Protein AF-A0A350DGP6-F1 (afdb_monomer)

Sequence (107 aa):
PALKAFGEKWAHDPLVMDQWFTIQVSRPQPDVLERVKYLMQHPAFSIKNPNKVRALVGAFAQNRVNFHRLDGKGYALLADVVIELNRLNPEIAARLITPLTRWQRFD

Solvent-accessible surface area (backbone atoms only — not comparable to full-atom values): 6115 Å² total; per-residue (Å²): 108,72,68,58,58,49,49,65,74,38,62,88,39,70,67,61,45,30,53,56,42,24,63,66,29,54,51,80,56,91,62,30,66,61,47,48,61,56,50,65,70,33,89,88,41,43,85,88,36,68,63,43,36,41,24,39,59,50,33,28,66,66,18,60,71,55,26,70,32,91,85,44,57,36,51,51,53,52,50,54,52,33,59,54,30,46,77,78,42,48,72,60,19,65,63,66,48,55,74,72,76,50,54,89,82,56,135

Radius of gyration: 13.73 Å; Cα contacts (8 Å, |Δi|>4): 102; chains: 1; bounding box: 30×31×40 Å

pLDDT: mean 95.12, std 4.62, range [66.06, 98.62]

Structure (mmCIF, N/CA/C/O backbone):
data_AF-A0A350DGP6-F1
#
_entry.id   AF-A0A350DGP6-F1
#
loop_
_atom_site.group_PDB
_atom_site.id
_atom_site.type_symbol
_atom_site.label_atom_id
_atom_site.label_alt_id
_atom_site.label_comp_id
_atom_site.label_asym_id
_atom_site.label_entity_id
_atom_site.label_seq_id
_atom_site.pdbx_PDB_ins_code
_atom_site.Cartn_x
_atom_site.Cartn_y
_atom_site.Cartn_z
_atom_site.occupancy
_atom_site.B_iso_or_equiv
_atom_site.auth_seq_id
_atom_site.auth_comp_id
_atom_site.auth_asym_id
_atom_site.auth_atom_id
_atom_site.pdbx_PDB_model_num
ATOM 1 N N . PRO A 1 1 ? -0.186 13.622 -18.061 1.00 66.06 1 PRO A N 1
ATOM 2 C CA . PRO A 1 1 ? 0.311 14.559 -17.018 1.00 66.06 1 PRO A CA 1
ATOM 3 C C . PRO A 1 1 ? 1.657 14.094 -16.421 1.00 66.06 1 PRO A C 1
ATOM 5 O O . PRO A 1 1 ? 1.966 12.908 -16.511 1.00 66.06 1 PRO A O 1
ATOM 8 N N . ALA A 1 2 ? 2.443 15.012 -15.840 1.00 86.38 2 ALA A N 1
ATOM 9 C CA . ALA A 1 2 ? 3.874 14.846 -15.525 1.00 86.38 2 ALA A CA 1
ATOM 10 C C . ALA A 1 2 ? 4.256 13.549 -14.780 1.00 86.38 2 ALA A C 1
ATOM 12 O O . ALA A 1 2 ? 5.228 12.901 -15.153 1.00 86.38 2 ALA A O 1
ATOM 13 N N . LEU A 1 3 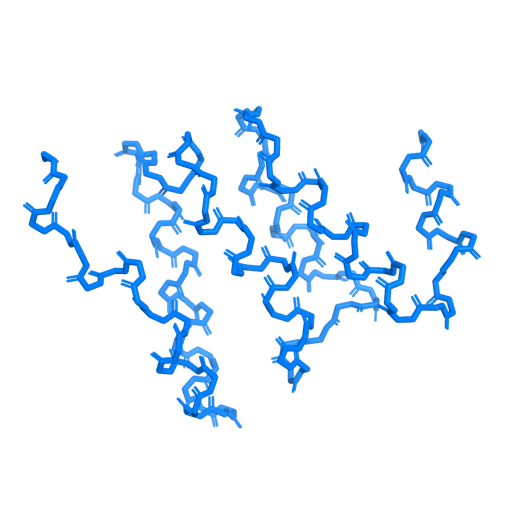? 3.463 13.111 -13.795 1.00 87.31 3 LEU A N 1
ATOM 14 C CA . LEU A 1 3 ? 3.725 11.863 -13.062 1.00 87.31 3 LEU A CA 1
ATOM 15 C C . LEU A 1 3 ? 3.654 10.613 -13.951 1.00 87.31 3 LEU A C 1
ATOM 17 O O . LEU A 1 3 ? 4.447 9.701 -13.759 1.00 87.31 3 LEU A O 1
ATOM 21 N N . LYS A 1 4 ? 2.745 10.562 -14.934 1.00 87.94 4 LYS A N 1
ATOM 22 C CA . LYS A 1 4 ? 2.656 9.430 -15.872 1.00 87.94 4 LYS A CA 1
ATOM 23 C C . LYS A 1 4 ? 3.914 9.349 -16.739 1.00 87.94 4 LYS A C 1
ATOM 2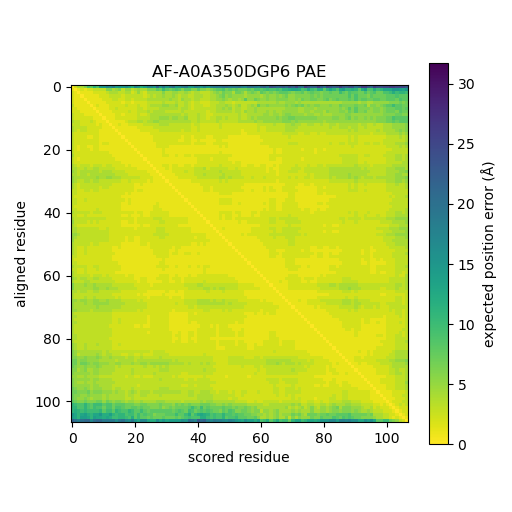5 O O . LYS A 1 4 ? 4.543 8.303 -16.786 1.00 87.94 4 LYS A O 1
ATOM 30 N N . ALA A 1 5 ? 4.317 10.478 -17.326 1.00 89.69 5 ALA A N 1
ATOM 31 C CA . ALA A 1 5 ? 5.522 10.562 -18.151 1.00 89.69 5 ALA A CA 1
ATOM 32 C C . ALA A 1 5 ? 6.794 10.243 -17.346 1.00 89.69 5 ALA A C 1
ATOM 34 O O . ALA A 1 5 ? 7.697 9.580 -17.847 1.00 89.69 5 ALA A O 1
ATOM 35 N N . PHE A 1 6 ? 6.855 10.669 -16.079 1.00 91.88 6 PHE A N 1
ATOM 36 C CA . PHE A 1 6 ? 7.949 10.306 -15.180 1.00 91.88 6 PHE A CA 1
ATOM 37 C C . PHE A 1 6 ? 7.993 8.793 -14.925 1.00 91.88 6 PHE A C 1
ATOM 39 O O . PHE A 1 6 ? 9.054 8.191 -15.055 1.00 91.88 6 PHE A O 1
ATOM 46 N N . GLY A 1 7 ? 6.850 8.176 -14.608 1.00 89.38 7 GLY A N 1
ATOM 47 C CA . GLY A 1 7 ? 6.764 6.731 -14.380 1.00 89.38 7 GLY A CA 1
ATOM 48 C C . GLY A 1 7 ? 7.132 5.914 -15.621 1.00 89.38 7 GLY A C 1
ATOM 49 O O . GLY A 1 7 ? 7.833 4.918 -15.506 1.00 89.38 7 GLY A O 1
ATOM 50 N N . GLU A 1 8 ? 6.732 6.365 -16.811 1.00 91.06 8 GLU A N 1
ATOM 51 C CA . GLU A 1 8 ? 7.108 5.739 -18.088 1.00 91.06 8 GLU A CA 1
ATOM 52 C C . GLU A 1 8 ? 8.615 5.860 -18.352 1.00 91.06 8 GLU A C 1
ATOM 54 O O . GLU A 1 8 ? 9.267 4.869 -18.678 1.00 91.06 8 GLU A O 1
ATOM 59 N N . LYS A 1 9 ? 9.192 7.052 -18.147 1.00 93.50 9 LYS A N 1
ATOM 60 C CA . LYS A 1 9 ? 10.627 7.303 -18.342 1.00 93.50 9 LYS A CA 1
ATOM 61 C C . LYS A 1 9 ? 11.498 6.439 -17.428 1.00 93.50 9 LYS A C 1
ATOM 63 O O . LYS A 1 9 ? 12.528 5.936 -17.867 1.00 93.50 9 LYS A O 1
ATOM 68 N N . TRP A 1 10 ? 11.093 6.276 -16.172 1.00 94.06 10 TRP A N 1
ATOM 69 C CA . TRP A 1 10 ? 11.883 5.602 -15.139 1.00 94.06 10 TRP A CA 1
ATOM 70 C C . TRP A 1 10 ? 11.395 4.188 -14.811 1.00 94.06 10 TRP A C 1
ATOM 72 O O . TRP A 1 10 ? 11.838 3.607 -13.827 1.00 94.06 10 TRP A O 1
ATOM 82 N N . ALA A 1 11 ? 10.533 3.596 -15.645 1.00 91.62 11 ALA A N 1
ATOM 83 C CA . ALA A 1 11 ? 9.959 2.267 -15.410 1.00 91.62 11 ALA A CA 1
ATOM 84 C C . ALA A 1 11 ? 11.009 1.153 -15.218 1.00 91.62 11 ALA A C 1
ATOM 86 O O . ALA A 1 11 ? 10.726 0.139 -14.582 1.00 91.62 11 ALA A O 1
ATOM 87 N N . HIS A 1 12 ? 12.209 1.346 -15.768 1.00 92.19 12 HIS A N 1
ATOM 88 C CA . HIS A 1 12 ? 13.339 0.424 -15.684 1.00 92.19 12 HIS A CA 1
ATOM 89 C C . HIS A 1 12 ? 14.131 0.531 -14.372 1.00 92.19 12 HIS A C 1
ATOM 91 O O . HIS A 1 12 ? 14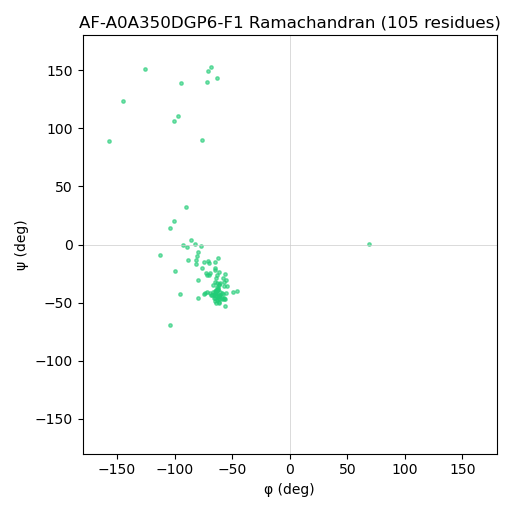.887 -0.387 -14.070 1.00 92.19 12 HIS A O 1
ATOM 97 N N . ASP A 1 13 ? 13.977 1.615 -13.603 1.00 96.00 13 ASP A N 1
ATOM 98 C CA . ASP A 1 13 ? 14.677 1.829 -12.335 1.00 96.00 13 ASP A CA 1
ATOM 99 C C . ASP A 1 13 ? 13.743 1.497 -11.153 1.00 96.00 13 ASP A C 1
ATOM 101 O O . ASP A 1 13 ? 12.818 2.258 -10.836 1.00 96.00 13 ASP A O 1
ATOM 105 N N . PRO A 1 14 ? 13.956 0.361 -10.460 1.00 94.50 14 PRO A N 1
ATOM 106 C CA . PRO A 1 14 ? 13.063 -0.064 -9.393 1.00 94.50 14 PRO A CA 1
ATOM 107 C C . PRO A 1 14 ? 13.022 0.900 -8.205 1.00 94.50 14 PRO A C 1
ATOM 109 O O . PRO A 1 14 ? 11.957 1.021 -7.597 1.00 94.50 14 PRO A O 1
ATOM 112 N N . LEU A 1 15 ? 14.134 1.565 -7.875 1.00 95.94 15 LEU A N 1
ATOM 113 C CA . LEU A 1 15 ? 14.225 2.474 -6.729 1.00 95.94 15 LEU A CA 1
ATOM 114 C C . LEU A 1 15 ? 13.502 3.786 -7.021 1.00 95.94 15 LEU A C 1
ATOM 116 O O . LEU A 1 15 ? 12.739 4.275 -6.186 1.00 95.94 15 LEU A O 1
ATOM 120 N N . VAL A 1 16 ? 13.673 4.324 -8.229 1.00 96.81 16 VAL A N 1
ATOM 121 C CA . VAL A 1 16 ? 12.929 5.511 -8.665 1.00 96.81 16 VAL A CA 1
ATOM 122 C C . VAL A 1 16 ? 11.431 5.213 -8.696 1.00 96.81 16 VAL A C 1
ATOM 124 O O . VAL A 1 16 ? 10.625 6.032 -8.247 1.00 96.81 16 VAL A O 1
ATOM 127 N N . MET A 1 17 ? 11.038 4.014 -9.135 1.00 97.88 17 MET A N 1
ATOM 128 C CA . MET A 1 17 ? 9.633 3.609 -9.110 1.00 97.88 17 MET A CA 1
ATOM 129 C C . MET A 1 17 ? 9.062 3.485 -7.689 1.00 97.88 17 MET A C 1
ATOM 131 O O . MET A 1 17 ? 7.887 3.790 -7.495 1.00 97.88 17 MET A O 1
ATOM 135 N N . ASP A 1 18 ? 9.855 3.101 -6.684 1.00 98.19 18 ASP A N 1
ATOM 136 C CA . ASP A 1 18 ? 9.410 3.103 -5.279 1.00 98.19 18 ASP A CA 1
ATOM 137 C C . ASP A 1 18 ? 9.098 4.526 -4.785 1.00 98.19 18 ASP A C 1
ATOM 139 O O . ASP A 1 18 ? 8.049 4.776 -4.179 1.00 98.19 18 ASP A O 1
ATOM 143 N N . GLN A 1 19 ? 9.970 5.489 -5.095 1.00 97.50 19 GLN A N 1
ATOM 144 C CA . GLN A 1 19 ? 9.733 6.900 -4.773 1.00 97.50 19 GLN A CA 1
ATOM 145 C C . GLN A 1 19 ? 8.512 7.447 -5.518 1.00 97.50 19 GLN A C 1
ATOM 147 O O . GLN A 1 19 ? 7.688 8.160 -4.940 1.00 97.50 19 GLN A O 1
ATOM 152 N N . TRP A 1 20 ? 8.360 7.062 -6.786 1.00 97.69 20 TRP A N 1
ATOM 153 C CA . TRP A 1 20 ? 7.218 7.433 -7.606 1.00 97.69 20 TRP A CA 1
ATOM 154 C C . TRP A 1 20 ? 5.898 6.918 -7.021 1.00 97.69 20 TRP A C 1
ATOM 156 O O . TRP A 1 20 ? 4.932 7.680 -6.960 1.00 97.69 20 TRP A O 1
ATOM 166 N N . PHE A 1 21 ? 5.831 5.671 -6.540 1.00 98.44 21 PHE A N 1
ATOM 167 C CA . PHE A 1 21 ? 4.647 5.170 -5.830 1.00 98.44 21 PHE A CA 1
ATOM 168 C C . PHE A 1 21 ? 4.373 5.977 -4.556 1.00 98.44 21 PHE A C 1
ATOM 170 O O . PHE A 1 21 ? 3.258 6.471 -4.379 1.00 98.44 21 PHE A O 1
ATOM 177 N N . THR A 1 22 ? 5.400 6.173 -3.726 1.00 98.44 22 THR A N 1
ATOM 178 C CA . THR A 1 22 ? 5.295 6.850 -2.423 1.00 98.44 22 THR A CA 1
ATOM 179 C C . THR A 1 22 ? 4.703 8.256 -2.557 1.00 98.44 22 THR A C 1
ATOM 181 O O . THR A 1 22 ? 3.690 8.569 -1.930 1.00 98.44 22 THR A O 1
ATOM 184 N N . ILE A 1 23 ? 5.268 9.096 -3.434 1.00 96.94 23 ILE A N 1
ATOM 185 C CA . ILE A 1 23 ? 4.851 10.504 -3.601 1.00 96.94 23 ILE A CA 1
ATOM 186 C C . ILE A 1 23 ? 3.359 10.623 -3.944 1.00 96.94 23 ILE A C 1
ATOM 188 O O . ILE A 1 23 ? 2.679 11.552 -3.505 1.00 96.94 23 ILE A O 1
ATOM 192 N N . GLN A 1 24 ? 2.826 9.677 -4.715 1.00 97.25 24 GLN A N 1
ATOM 193 C CA . GLN A 1 24 ? 1.439 9.718 -5.176 1.00 97.25 24 GLN A CA 1
ATOM 194 C C . GLN A 1 24 ? 0.422 9.414 -4.077 1.00 97.25 24 GLN A C 1
ATOM 196 O O . GLN A 1 24 ? -0.727 9.839 -4.198 1.00 97.25 24 GLN A O 1
ATOM 201 N N . VAL A 1 25 ? 0.829 8.691 -3.031 1.00 98.12 25 VAL A N 1
ATOM 202 C CA . VAL A 1 25 ? -0.067 8.216 -1.965 1.00 98.12 25 VAL A CA 1
ATOM 203 C C . VAL A 1 25 ? 0.191 8.874 -0.613 1.00 98.12 25 VAL A C 1
ATOM 205 O O . VAL A 1 25 ? -0.631 8.745 0.289 1.00 98.12 25 VAL A O 1
ATOM 208 N N . SER A 1 26 ? 1.277 9.639 -0.468 1.00 97.44 26 SER A N 1
ATOM 209 C CA . SER A 1 26 ? 1.549 10.455 0.726 1.00 97.44 26 SER A CA 1
ATOM 210 C C . SER A 1 26 ? 0.818 11.805 0.740 1.00 97.44 26 SER A C 1
ATOM 212 O O . SER A 1 26 ? 0.775 12.475 1.769 1.00 97.44 26 SER A O 1
ATOM 214 N N . ARG A 1 27 ? 0.251 12.226 -0.393 1.00 95.69 27 ARG A N 1
ATOM 215 C CA . ARG A 1 27 ? -0.452 13.510 -0.556 1.00 95.69 27 ARG A CA 1
ATOM 216 C C . ARG A 1 27 ? -1.810 13.521 0.185 1.00 95.69 27 ARG A C 1
ATOM 218 O O . ARG A 1 27 ? -2.430 12.472 0.280 1.00 95.69 27 ARG A O 1
ATOM 225 N N . PRO A 1 28 ? -2.328 14.647 0.705 1.00 96.31 28 PRO A N 1
ATOM 226 C CA . PRO A 1 28 ? -3.527 14.646 1.560 1.00 96.31 28 PRO A CA 1
ATOM 227 C C . PRO A 1 28 ? -4.871 14.607 0.808 1.00 96.31 28 PRO A C 1
ATOM 229 O O . PRO A 1 28 ? -5.924 14.657 1.436 1.00 96.31 28 PRO A O 1
ATOM 232 N N . GLN A 1 29 ? -4.876 14.563 -0.525 1.00 96.38 29 GLN A N 1
ATOM 233 C CA . GLN A 1 29 ? -6.101 14.694 -1.318 1.00 96.38 29 GLN A CA 1
ATOM 234 C C . GLN A 1 29 ? -7.049 13.495 -1.166 1.00 96.38 29 GLN A C 1
ATOM 236 O O . GLN A 1 29 ? -6.594 12.383 -0.901 1.00 96.38 29 GLN A O 1
ATOM 241 N N . PRO A 1 30 ? -8.366 13.704 -1.343 1.00 94.88 30 PRO A N 1
ATOM 242 C CA . PRO A 1 30 ? -9.373 12.694 -1.024 1.00 94.88 30 PRO A CA 1
ATOM 243 C C . PRO A 1 30 ? -9.390 11.488 -1.973 1.00 94.88 30 PRO A C 1
ATOM 245 O O . PRO A 1 30 ? -10.006 10.489 -1.618 1.00 94.88 30 PRO A O 1
ATOM 248 N N . ASP A 1 31 ? -8.736 11.573 -3.139 1.00 96.19 31 ASP A N 1
ATOM 249 C CA . ASP A 1 31 ? -8.672 10.532 -4.179 1.00 96.19 31 ASP A CA 1
ATOM 250 C C . ASP A 1 31 ? -7.556 9.496 -3.955 1.00 96.19 31 ASP A C 1
ATOM 252 O O . ASP A 1 31 ? -7.289 8.646 -4.807 1.00 96.19 31 ASP A O 1
ATOM 256 N N . VAL A 1 32 ? -6.830 9.585 -2.838 1.00 98.06 32 VAL A N 1
ATOM 257 C CA . VAL A 1 32 ? -5.639 8.760 -2.609 1.00 98.06 32 VAL A CA 1
ATOM 258 C C . VAL A 1 32 ? -5.974 7.282 -2.462 1.00 98.06 32 VAL A C 1
ATOM 260 O O . VAL A 1 32 ? -5.194 6.449 -2.915 1.00 98.06 32 VAL A O 1
ATOM 263 N N . LEU A 1 33 ? -7.116 6.929 -1.875 1.00 97.75 33 LEU A N 1
ATOM 264 C CA . LEU A 1 33 ? -7.505 5.525 -1.740 1.00 97.75 33 LEU A CA 1
ATOM 265 C C . LEU A 1 33 ? -7.686 4.872 -3.121 1.00 97.75 33 LEU A C 1
ATOM 267 O O . LEU A 1 33 ? -7.176 3.784 -3.390 1.00 97.75 33 LEU A O 1
ATOM 271 N N . GLU A 1 34 ? -8.372 5.565 -4.021 1.00 97.94 34 GLU A N 1
ATOM 272 C CA . GLU A 1 34 ? -8.583 5.189 -5.414 1.00 97.94 34 GLU A CA 1
ATOM 273 C C . GLU A 1 34 ? -7.246 5.152 -6.157 1.00 97.94 34 GLU A C 1
ATOM 275 O O . GLU A 1 34 ? -6.983 4.229 -6.931 1.00 97.94 34 GLU A O 1
ATOM 280 N N . ARG A 1 35 ? -6.354 6.108 -5.863 1.00 97.81 35 ARG A N 1
ATOM 281 C CA . ARG A 1 35 ? -4.993 6.139 -6.401 1.00 97.81 35 ARG A CA 1
ATOM 282 C C . ARG A 1 35 ? -4.185 4.914 -5.984 1.00 97.81 35 ARG A C 1
ATOM 284 O O . ARG A 1 35 ? -3.512 4.345 -6.838 1.00 97.81 35 ARG A O 1
ATOM 291 N N . VAL A 1 36 ? -4.258 4.481 -4.723 1.00 98.38 36 VAL A N 1
ATOM 292 C CA . VAL A 1 36 ? -3.571 3.270 -4.243 1.00 98.38 36 VAL A CA 1
ATOM 293 C C . VAL A 1 36 ? -4.080 2.050 -4.998 1.00 98.38 36 VAL A C 1
ATOM 295 O O . VAL A 1 36 ? -3.277 1.317 -5.569 1.00 98.38 36 VAL A O 1
ATOM 298 N N . LYS A 1 37 ? -5.404 1.873 -5.079 1.00 98.25 37 LYS A N 1
ATOM 299 C CA . LYS A 1 37 ? -6.022 0.755 -5.807 1.00 98.25 37 LYS A CA 1
ATOM 300 C C . LYS A 1 37 ? -5.609 0.730 -7.280 1.00 98.25 37 LYS A C 1
ATOM 302 O O . LYS A 1 37 ? -5.274 -0.328 -7.800 1.00 98.25 37 LYS A O 1
ATOM 307 N N . TYR A 1 38 ? -5.570 1.893 -7.931 1.00 97.94 38 TYR A N 1
ATOM 308 C CA . TYR A 1 38 ? -5.075 2.028 -9.302 1.00 97.94 38 TYR A CA 1
ATOM 309 C C . TYR A 1 38 ? -3.594 1.632 -9.423 1.00 97.94 38 TYR A C 1
ATOM 311 O O . TYR A 1 38 ? -3.217 0.883 -10.320 1.00 97.94 38 TYR A O 1
ATOM 319 N N . LEU A 1 39 ? -2.742 2.105 -8.509 1.00 97.69 39 LEU A N 1
ATOM 320 C CA . LEU A 1 39 ? -1.302 1.830 -8.527 1.00 97.69 39 LEU A CA 1
ATOM 321 C C . LEU A 1 39 ? -0.961 0.374 -8.178 1.00 97.69 39 LEU A C 1
ATOM 323 O O . LEU A 1 39 ? 0.052 -0.126 -8.659 1.00 97.69 39 LEU A O 1
ATOM 327 N N . MET A 1 40 ? -1.809 -0.328 -7.419 1.00 98.19 40 MET A N 1
ATOM 328 C CA . MET A 1 40 ? -1.667 -1.769 -7.168 1.00 98.19 40 MET A CA 1
ATOM 329 C C . MET A 1 40 ? -1.827 -2.615 -8.442 1.00 98.19 40 MET A C 1
ATOM 331 O O . MET A 1 40 ? -1.349 -3.742 -8.480 1.00 98.19 40 MET A O 1
ATOM 335 N N . GLN A 1 41 ? -2.460 -2.077 -9.489 1.00 97.44 41 GLN A N 1
ATOM 336 C CA . GLN A 1 41 ? -2.586 -2.727 -10.801 1.00 97.44 41 GLN A CA 1
ATOM 337 C C . GLN A 1 41 ? -1.460 -2.329 -11.771 1.00 97.44 41 GLN A C 1
ATOM 339 O O . GLN A 1 41 ? -1.438 -2.760 -12.923 1.00 97.44 41 GLN A O 1
ATOM 344 N N . HIS A 1 42 ? -0.529 -1.470 -11.345 1.00 96.38 42 HIS A N 1
ATOM 345 C CA . HIS A 1 42 ? 0.541 -0.986 -12.209 1.00 96.38 42 HIS A CA 1
ATOM 346 C C . HIS A 1 42 ? 1.576 -2.096 -12.483 1.00 96.38 42 HIS A C 1
ATOM 348 O O . HIS A 1 42 ? 1.991 -2.759 -11.535 1.00 96.38 42 HIS A O 1
ATOM 354 N N . PRO A 1 43 ? 2.110 -2.247 -13.715 1.00 95.00 43 PRO A N 1
ATOM 355 C CA . PRO A 1 43 ? 3.082 -3.303 -14.042 1.00 95.00 43 PRO A CA 1
ATOM 356 C C . PRO A 1 43 ? 4.365 -3.290 -13.195 1.00 95.00 43 PRO A C 1
ATOM 358 O O . PRO A 1 43 ? 4.985 -4.323 -12.970 1.00 95.00 43 PRO A O 1
ATOM 361 N N . ALA A 1 44 ? 4.770 -2.111 -12.713 1.00 95.50 44 ALA A N 1
ATOM 362 C CA . ALA A 1 44 ? 5.927 -1.961 -11.823 1.00 95.50 44 ALA A CA 1
ATOM 363 C C . ALA A 1 44 ? 5.633 -2.307 -10.348 1.00 95.50 44 ALA A C 1
ATOM 365 O O . ALA A 1 44 ? 6.554 -2.288 -9.529 1.00 95.50 44 ALA A O 1
ATOM 366 N N . PHE A 1 45 ? 4.372 -2.569 -9.986 1.00 97.38 45 PHE A N 1
ATOM 367 C CA . PHE A 1 45 ? 3.978 -3.012 -8.653 1.00 97.38 45 PHE A CA 1
ATOM 368 C C . PHE A 1 45 ? 3.893 -4.538 -8.613 1.00 97.38 45 PHE A C 1
ATOM 370 O O . PHE A 1 45 ? 3.388 -5.186 -9.523 1.00 97.38 45 PHE A O 1
ATOM 377 N N . SER A 1 46 ? 4.375 -5.122 -7.521 1.00 96.69 46 SER A N 1
ATOM 378 C CA . SER A 1 46 ? 4.207 -6.543 -7.245 1.00 96.69 46 SER A CA 1
ATOM 379 C C . SER A 1 46 ? 4.036 -6.730 -5.751 1.00 96.69 46 SER A C 1
ATOM 381 O O . SER A 1 46 ? 4.919 -6.358 -4.976 1.00 96.69 46 SER A O 1
ATOM 383 N N . ILE A 1 47 ? 2.928 -7.349 -5.348 1.00 96.62 47 ILE A N 1
ATOM 384 C CA . ILE A 1 47 ? 2.658 -7.653 -3.939 1.00 96.62 47 ILE A CA 1
ATOM 385 C C . ILE A 1 47 ? 3.662 -8.657 -3.352 1.00 96.62 47 ILE A C 1
ATOM 387 O O . ILE A 1 47 ? 3.904 -8.672 -2.151 1.00 96.62 47 ILE A O 1
ATOM 391 N N . LYS A 1 48 ? 4.329 -9.451 -4.201 1.00 95.06 48 LYS A N 1
ATOM 392 C CA . LYS A 1 48 ? 5.40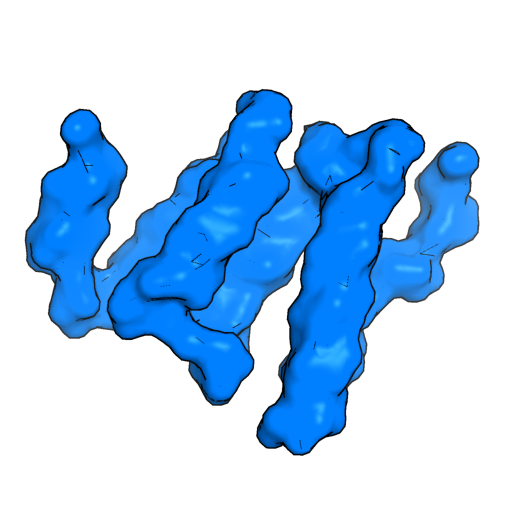0 -10.369 -3.783 1.00 95.06 48 LYS A CA 1
ATOM 393 C C . LYS A 1 48 ? 6.709 -9.646 -3.455 1.00 95.06 48 LYS A C 1
ATOM 395 O O . LYS A 1 48 ? 7.594 -10.247 -2.854 1.00 95.06 48 LYS A O 1
ATOM 400 N N . ASN A 1 49 ? 6.858 -8.382 -3.861 1.00 96.00 49 ASN A N 1
ATOM 401 C CA . ASN A 1 49 ? 8.055 -7.594 -3.601 1.00 96.00 49 ASN A CA 1
ATOM 402 C C . ASN A 1 49 ? 7.852 -6.704 -2.353 1.00 96.00 49 ASN A C 1
ATOM 404 O O . ASN A 1 49 ? 7.110 -5.718 -2.427 1.00 96.00 49 ASN A O 1
ATOM 408 N N . PRO A 1 50 ? 8.547 -6.975 -1.228 1.00 96.00 50 PRO A N 1
ATOM 409 C CA . PRO A 1 50 ? 8.398 -6.193 -0.000 1.00 96.00 50 PRO A CA 1
ATOM 410 C C . PRO A 1 50 ? 8.668 -4.695 -0.172 1.00 96.00 50 PRO A C 1
ATOM 412 O O . PRO A 1 50 ? 8.047 -3.881 0.513 1.00 96.00 50 PRO A O 1
ATOM 415 N N . ASN A 1 51 ? 9.573 -4.311 -1.077 1.00 96.81 51 ASN A N 1
ATOM 416 C CA . ASN A 1 51 ? 9.876 -2.903 -1.324 1.00 96.81 51 ASN A CA 1
ATOM 417 C C . ASN A 1 51 ? 8.707 -2.191 -2.002 1.00 96.81 51 ASN A C 1
ATOM 419 O O . ASN A 1 51 ? 8.320 -1.116 -1.549 1.00 96.81 51 ASN A O 1
ATOM 423 N N . LYS A 1 52 ? 8.061 -2.844 -2.975 1.00 97.62 52 LYS A N 1
ATOM 424 C CA . LYS A 1 52 ? 6.871 -2.312 -3.656 1.00 97.62 52 LYS A CA 1
ATOM 425 C C . LYS A 1 52 ? 5.681 -2.190 -2.709 1.00 97.62 52 LYS A C 1
ATOM 427 O O . LYS A 1 52 ? 5.025 -1.151 -2.684 1.00 97.62 52 LYS A O 1
ATOM 432 N N . VAL A 1 53 ? 5.441 -3.206 -1.876 1.00 98.06 53 VAL A N 1
ATOM 433 C CA . VAL A 1 53 ? 4.392 -3.170 -0.840 1.00 98.06 53 VAL A CA 1
ATOM 434 C C . VAL A 1 53 ? 4.613 -2.006 0.123 1.00 98.06 53 VAL A C 1
ATOM 436 O O . VAL A 1 53 ? 3.682 -1.251 0.403 1.00 98.06 53 VAL A O 1
ATOM 439 N N . ARG A 1 54 ? 5.846 -1.818 0.607 1.00 97.69 54 ARG A N 1
ATOM 440 C CA . ARG A 1 54 ? 6.186 -0.718 1.519 1.00 97.69 54 ARG A CA 1
ATOM 441 C C . ARG A 1 54 ? 6.024 0.649 0.853 1.00 97.69 54 ARG A C 1
ATOM 443 O O . ARG A 1 54 ? 5.426 1.534 1.455 1.00 97.69 54 ARG A O 1
ATOM 450 N N . ALA A 1 55 ? 6.530 0.799 -0.369 1.00 98.31 55 ALA A N 1
ATOM 451 C CA . ALA A 1 55 ? 6.500 2.045 -1.130 1.00 98.31 55 ALA A CA 1
ATOM 452 C C . ALA A 1 55 ? 5.078 2.509 -1.477 1.00 98.31 55 ALA A C 1
ATOM 454 O O . ALA A 1 55 ? 4.838 3.705 -1.604 1.00 98.31 55 ALA A O 1
ATOM 455 N N . LEU A 1 56 ? 4.128 1.579 -1.620 1.00 98.62 56 LEU A N 1
ATOM 456 C CA . LEU A 1 56 ? 2.742 1.907 -1.944 1.00 98.62 56 LEU A CA 1
ATOM 457 C C . LEU A 1 56 ? 1.810 1.794 -0.730 1.00 98.62 56 LEU A C 1
ATOM 459 O O . LEU A 1 56 ? 1.318 2.797 -0.220 1.00 98.62 56 LEU A O 1
ATOM 463 N N . VAL A 1 57 ? 1.568 0.575 -0.244 1.00 98.50 57 VAL A N 1
ATOM 464 C CA . VAL A 1 57 ? 0.582 0.310 0.818 1.00 98.50 57 VAL A CA 1
ATOM 465 C C . VAL A 1 57 ? 1.096 0.789 2.174 1.00 98.50 57 VAL A C 1
ATOM 467 O O . VAL A 1 57 ? 0.362 1.423 2.930 1.00 98.50 57 VAL A O 1
ATOM 470 N N . GLY A 1 58 ? 2.379 0.552 2.464 1.00 97.88 58 GLY A N 1
ATOM 471 C CA . GLY A 1 58 ? 3.012 1.047 3.689 1.00 97.88 58 GLY A CA 1
ATOM 472 C C . GLY A 1 58 ? 3.006 2.577 3.772 1.00 97.88 58 GLY A C 1
ATOM 473 O O . GLY A 1 58 ? 2.654 3.134 4.810 1.00 97.88 58 GLY A O 1
ATOM 474 N N . ALA A 1 59 ? 3.333 3.255 2.668 1.00 98.25 59 ALA A N 1
ATOM 475 C CA . ALA A 1 59 ? 3.281 4.712 2.565 1.00 98.25 59 ALA A CA 1
ATOM 476 C C . ALA A 1 59 ? 1.852 5.261 2.718 1.00 98.25 59 ALA A C 1
ATO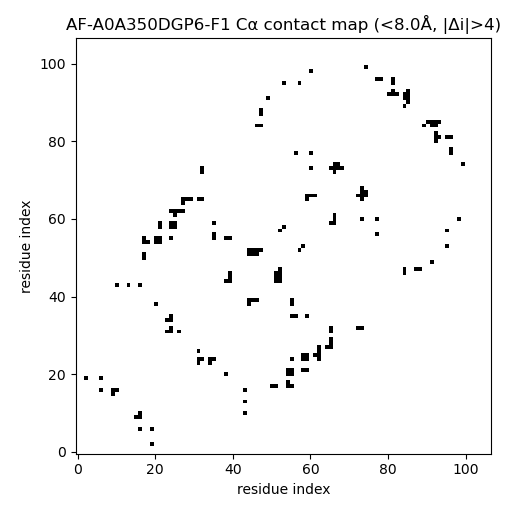M 478 O O . ALA A 1 59 ? 1.649 6.239 3.438 1.00 98.25 59 ALA A O 1
ATOM 479 N N . PHE A 1 60 ? 0.855 4.610 2.107 1.00 98.50 60 PHE A N 1
ATOM 480 C CA . PHE A 1 60 ? -0.553 4.964 2.291 1.00 98.50 60 PHE A CA 1
ATOM 481 C C . PHE A 1 60 ? -0.987 4.872 3.757 1.00 98.50 60 PHE A C 1
ATOM 483 O O . PHE A 1 60 ? -1.642 5.783 4.252 1.00 98.50 60 PHE A O 1
ATOM 490 N N . ALA A 1 61 ? -0.567 3.836 4.486 1.00 97.38 61 ALA A N 1
ATOM 491 C CA . ALA A 1 61 ? -0.909 3.691 5.900 1.00 97.38 61 ALA A CA 1
ATOM 492 C C . ALA A 1 61 ? -0.310 4.791 6.806 1.00 97.38 61 ALA A C 1
ATOM 494 O O . ALA A 1 61 ? -0.743 4.951 7.944 1.00 97.38 61 ALA A O 1
ATOM 495 N N . GLN A 1 62 ? 0.670 5.567 6.320 1.00 96.31 62 GLN A N 1
ATOM 496 C CA . GLN A 1 62 ? 1.181 6.764 7.007 1.00 96.31 62 GLN A CA 1
ATOM 497 C C . GLN A 1 62 ? 0.409 8.045 6.642 1.00 96.31 62 GLN A C 1
ATOM 499 O O . GLN A 1 62 ? 0.544 9.065 7.323 1.00 96.31 62 GLN A O 1
ATOM 504 N N . ASN A 1 63 ? -0.413 8.022 5.589 1.00 97.19 63 ASN A N 1
ATOM 505 C CA . ASN A 1 63 ? -1.249 9.147 5.185 1.00 97.19 63 ASN A CA 1
ATOM 506 C C . ASN A 1 63 ? -2.456 9.268 6.118 1.00 97.19 63 ASN A C 1
ATOM 508 O O . ASN A 1 63 ? -3.509 8.694 5.860 1.00 97.19 63 ASN A O 1
ATOM 512 N N . ARG A 1 64 ? -2.318 10.034 7.204 1.00 94.06 64 ARG A N 1
ATOM 513 C CA . ARG A 1 64 ? -3.343 10.116 8.259 1.00 94.06 64 ARG A CA 1
ATOM 514 C C . ARG A 1 64 ? -4.726 10.511 7.743 1.00 94.06 64 ARG A C 1
ATOM 516 O O . ARG A 1 64 ? -5.708 9.904 8.152 1.00 94.06 64 ARG A O 1
ATOM 523 N N . VAL A 1 65 ? -4.788 11.483 6.829 1.00 95.25 65 VAL A N 1
ATOM 524 C CA . VAL A 1 65 ? -6.050 12.009 6.279 1.00 95.25 65 VAL A CA 1
ATOM 525 C C . VAL A 1 65 ? -6.811 10.927 5.516 1.00 95.25 65 VAL A C 1
ATOM 527 O O . VAL A 1 65 ? -8.031 10.851 5.615 1.00 95.25 65 VAL A O 1
ATOM 530 N N . ASN A 1 66 ? -6.100 10.080 4.764 1.00 97.62 66 ASN A N 1
ATOM 531 C CA . ASN A 1 66 ? -6.734 9.079 3.909 1.00 97.62 66 ASN A CA 1
ATOM 532 C C . ASN A 1 66 ? -6.776 7.664 4.498 1.00 97.62 66 ASN A C 1
ATOM 534 O O . ASN A 1 66 ? -7.630 6.870 4.107 1.00 97.62 66 ASN A O 1
ATOM 538 N N . PHE A 1 67 ? -5.892 7.337 5.434 1.00 97.38 67 PHE A N 1
ATOM 539 C CA . PHE A 1 67 ? -5.893 6.047 6.110 1.00 97.38 67 PHE A CA 1
ATOM 540 C C . PHE A 1 67 ? -6.949 5.997 7.222 1.00 97.38 67 PHE A C 1
ATOM 542 O O . PHE A 1 67 ? -7.745 5.063 7.261 1.00 97.38 67 PHE A O 1
ATOM 549 N N . HIS A 1 68 ? -7.028 7.039 8.057 1.00 95.81 68 HIS A N 1
ATOM 550 C CA . HIS A 1 68 ? -7.978 7.136 9.174 1.00 95.81 68 HIS A CA 1
ATOM 551 C C . HIS A 1 68 ? -9.310 7.791 8.770 1.00 95.81 68 HIS A C 1
ATOM 553 O O . HIS A 1 68 ? -9.933 8.499 9.557 1.00 95.81 68 HIS A O 1
ATOM 559 N N . ARG A 1 69 ? -9.747 7.602 7.521 1.00 95.00 69 ARG A N 1
ATOM 560 C CA . ARG A 1 69 ? -11.026 8.150 7.045 1.00 95.00 69 ARG A CA 1
ATOM 561 C C . ARG A 1 69 ? -12.187 7.545 7.828 1.00 95.00 69 ARG A C 1
ATOM 563 O O . ARG A 1 69 ? -12.193 6.348 8.104 1.00 95.00 69 ARG A O 1
ATOM 570 N N . LEU A 1 70 ? -13.204 8.365 8.090 1.00 94.62 70 LEU A N 1
ATOM 571 C CA . LEU A 1 70 ? -14.392 7.979 8.863 1.00 94.62 70 LEU A CA 1
ATOM 572 C C . LEU A 1 70 ? -15.202 6.836 8.233 1.00 94.62 70 LEU A C 1
ATOM 574 O O . LEU A 1 70 ? -15.906 6.126 8.938 1.00 94.62 70 LEU A O 1
ATOM 578 N N . ASP A 1 71 ? -15.095 6.629 6.917 1.00 96.25 71 ASP A N 1
ATOM 579 C CA . ASP A 1 71 ? -15.758 5.514 6.228 1.00 96.25 71 ASP A CA 1
ATOM 580 C C . ASP A 1 71 ? -15.048 4.159 6.420 1.00 96.25 71 ASP A C 1
ATOM 582 O O . ASP A 1 71 ? -15.499 3.148 5.884 1.00 96.25 71 ASP A O 1
ATOM 586 N N . GLY A 1 72 ? -13.920 4.132 7.141 1.00 96.19 72 GLY A N 1
ATOM 587 C CA . GLY A 1 72 ? -13.156 2.928 7.465 1.00 96.19 72 GLY A CA 1
ATOM 588 C C . GLY A 1 72 ? -12.453 2.267 6.276 1.00 96.19 72 GLY A C 1
ATOM 58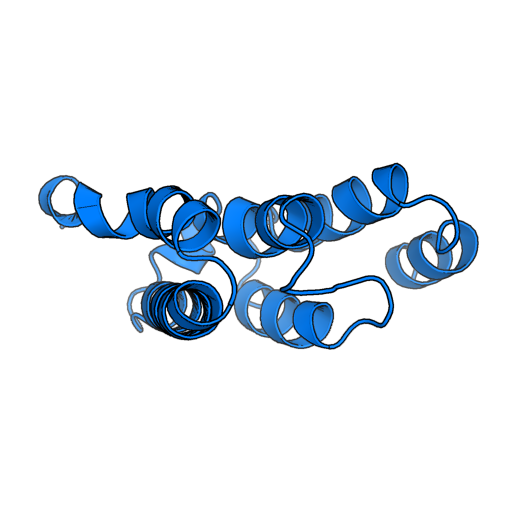9 O O . GLY A 1 72 ? -11.760 1.261 6.446 1.00 96.19 72 GLY A O 1
ATOM 590 N N . LYS A 1 73 ? -12.573 2.816 5.060 1.00 97.69 73 LYS A N 1
ATOM 591 C CA . LYS A 1 73 ? -12.079 2.152 3.844 1.00 97.69 73 LYS A CA 1
ATOM 592 C C . LYS A 1 73 ? -10.555 2.083 3.763 1.00 97.69 73 LYS A C 1
ATOM 594 O O . LYS A 1 73 ? -10.027 1.193 3.098 1.00 97.69 73 LYS A O 1
ATOM 599 N N . GLY A 1 74 ? -9.847 2.993 4.434 1.00 97.44 74 GLY A N 1
ATOM 600 C CA . GLY A 1 74 ? -8.390 2.929 4.559 1.00 97.44 74 GLY A CA 1
ATOM 601 C C . GLY A 1 74 ? -7.932 1.701 5.352 1.00 97.44 74 GLY A C 1
ATOM 602 O O . GLY A 1 74 ? -7.017 0.997 4.920 1.00 97.44 74 GLY A O 1
ATOM 603 N N . TYR A 1 75 ? -8.623 1.386 6.451 1.00 97.75 75 TYR A N 1
ATOM 604 C CA . TYR A 1 75 ? -8.374 0.178 7.241 1.00 97.75 75 TYR A CA 1
ATOM 605 C C . TYR A 1 75 ? -8.740 -1.094 6.476 1.00 97.75 75 TYR A C 1
ATOM 607 O O . TYR A 1 75 ? -7.954 -2.037 6.476 1.00 97.75 75 TYR A O 1
ATOM 615 N N . ALA A 1 76 ? -9.890 -1.099 5.788 1.00 98.19 76 ALA A N 1
ATOM 616 C CA . ALA A 1 76 ? -10.327 -2.233 4.972 1.00 98.19 76 ALA A CA 1
ATOM 617 C C . ALA A 1 76 ? -9.292 -2.592 3.893 1.00 98.19 76 ALA A C 1
ATOM 619 O O . ALA A 1 76 ? -8.898 -3.749 3.787 1.00 98.19 76 ALA A O 1
ATOM 620 N N . LEU A 1 77 ? -8.760 -1.592 3.174 1.00 98.31 77 LEU A N 1
ATOM 621 C CA . LEU A 1 77 ? -7.694 -1.815 2.193 1.00 98.31 77 LEU A CA 1
ATOM 622 C C . LEU A 1 77 ? -6.462 -2.485 2.825 1.00 98.31 77 LEU A C 1
ATOM 624 O O . LEU A 1 77 ? -5.914 -3.430 2.262 1.00 98.31 77 LEU A O 1
ATOM 628 N N . LEU A 1 78 ? -6.003 -1.988 3.979 1.00 98.12 78 LEU A N 1
ATOM 629 C CA . LEU A 1 78 ? -4.831 -2.554 4.648 1.00 98.12 78 LEU A CA 1
ATOM 630 C C . LEU A 1 78 ? -5.092 -3.989 5.119 1.00 98.12 78 LEU A C 1
ATOM 632 O O . LEU A 1 78 ? -4.212 -4.834 4.978 1.00 98.12 78 LEU A O 1
ATOM 636 N N . ALA A 1 79 ? -6.287 -4.268 5.643 1.00 98.06 79 ALA A N 1
ATOM 637 C CA . ALA A 1 79 ? -6.688 -5.604 6.066 1.00 98.06 79 ALA A CA 1
ATOM 638 C C . ALA A 1 79 ? -6.689 -6.594 4.890 1.00 98.06 79 ALA A C 1
ATOM 640 O O . ALA A 1 79 ? -6.082 -7.657 5.006 1.00 98.06 79 ALA A O 1
ATOM 641 N N . ASP A 1 80 ? -7.274 -6.222 3.747 1.00 98.25 80 ASP A N 1
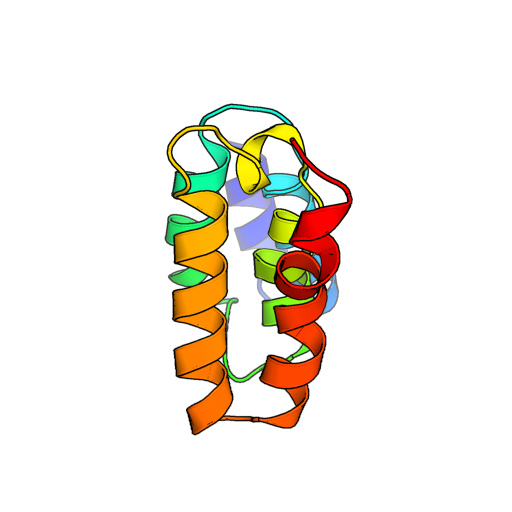ATOM 642 C CA . ASP A 1 80 ? -7.295 -7.060 2.541 1.00 98.25 80 ASP A CA 1
ATOM 643 C C . ASP A 1 80 ? -5.873 -7.399 2.068 1.00 98.25 80 ASP A C 1
ATOM 645 O O . ASP A 1 80 ? -5.547 -8.565 1.829 1.00 98.25 80 ASP A O 1
ATOM 649 N N . VAL A 1 81 ? -4.988 -6.395 2.019 1.00 98.00 81 VAL A N 1
ATOM 650 C CA . VAL A 1 81 ? -3.580 -6.590 1.639 1.00 98.00 81 VAL A CA 1
ATOM 651 C C . VAL A 1 81 ? -2.844 -7.475 2.647 1.00 98.00 81 VAL A C 1
ATOM 653 O O . VAL A 1 81 ? -2.049 -8.323 2.247 1.00 98.00 81 VAL A O 1
ATOM 656 N N . VAL A 1 82 ? -3.090 -7.309 3.949 1.00 97.94 82 VAL A N 1
ATOM 657 C CA . VAL A 1 82 ? -2.483 -8.151 4.992 1.00 97.94 82 VAL A CA 1
ATOM 658 C C . VAL A 1 82 ? -2.963 -9.597 4.876 1.00 97.94 82 VAL A C 1
ATOM 660 O O . VAL A 1 82 ? -2.139 -10.500 4.983 1.00 97.94 82 VAL A O 1
ATOM 663 N N . ILE A 1 83 ? -4.251 -9.840 4.616 1.00 98.06 83 ILE A N 1
ATOM 664 C CA . ILE A 1 83 ? -4.803 -11.191 4.423 1.00 98.06 83 ILE A CA 1
ATOM 665 C C . ILE A 1 83 ? -4.156 -11.869 3.212 1.00 98.06 83 ILE A C 1
ATOM 667 O O . ILE A 1 83 ? -3.764 -13.036 3.294 1.00 98.06 83 ILE A O 1
ATOM 671 N N . GLU A 1 84 ? -4.014 -11.147 2.099 1.00 97.62 84 GLU A N 1
ATOM 672 C CA . GLU A 1 84 ? -3.347 -11.660 0.903 1.00 97.62 84 GLU A CA 1
ATOM 673 C C . GLU A 1 84 ? -1.864 -11.951 1.171 1.00 97.62 84 GLU A C 1
ATOM 675 O O . GLU A 1 84 ? -1.389 -13.063 0.926 1.00 97.62 84 GLU A O 1
ATOM 680 N N . LEU A 1 85 ? -1.141 -10.987 1.750 1.00 97.00 85 LEU A N 1
ATOM 681 C CA . LEU A 1 85 ? 0.266 -11.152 2.101 1.00 97.00 85 LEU A CA 1
ATOM 682 C C . LEU A 1 85 ? 0.478 -12.269 3.107 1.00 97.00 85 LEU A C 1
ATOM 684 O O . LEU A 1 85 ? 1.474 -12.964 3.001 1.00 97.00 85 LEU A O 1
ATOM 688 N N . ASN A 1 86 ? -0.434 -12.505 4.044 1.00 97.50 86 ASN A N 1
ATOM 689 C CA . ASN A 1 86 ? -0.267 -13.575 5.018 1.00 97.50 86 ASN A CA 1
ATOM 690 C C . ASN A 1 86 ? -0.238 -14.963 4.355 1.00 97.50 86 ASN A C 1
ATOM 692 O O . ASN A 1 86 ? 0.387 -15.878 4.877 1.00 97.50 86 ASN A O 1
ATOM 696 N N . ARG A 1 87 ? -0.861 -15.124 3.180 1.00 96.81 87 ARG A N 1
ATOM 697 C CA . ARG A 1 87 ? -0.774 -16.365 2.390 1.00 96.81 87 ARG A CA 1
ATOM 698 C C . ARG A 1 87 ? 0.526 -16.469 1.589 1.00 96.81 87 ARG A C 1
ATOM 700 O O . ARG A 1 87 ? 0.986 -17.575 1.331 1.00 96.81 87 ARG A O 1
ATOM 707 N N . LEU A 1 88 ? 1.095 -15.339 1.166 1.00 95.38 88 LEU A N 1
ATOM 708 C CA . LEU A 1 88 ? 2.258 -15.282 0.268 1.00 95.38 88 LEU A CA 1
ATOM 709 C C . LEU A 1 88 ? 3.593 -15.143 1.012 1.00 95.38 88 LEU A C 1
ATOM 711 O O . LEU A 1 88 ? 4.592 -15.748 0.636 1.00 95.38 88 LEU A O 1
ATOM 715 N N . ASN A 1 89 ? 3.615 -14.285 2.026 1.00 93.50 89 ASN A N 1
ATOM 716 C CA . ASN A 1 89 ? 4.754 -13.931 2.855 1.00 93.50 89 ASN A CA 1
ATOM 717 C C . ASN A 1 89 ? 4.269 -13.387 4.226 1.00 93.50 89 ASN A C 1
ATOM 719 O O . ASN A 1 89 ? 4.101 -12.169 4.394 1.00 93.50 89 ASN A O 1
ATOM 723 N N . PRO A 1 90 ? 4.075 -14.275 5.221 1.00 95.44 90 PRO A N 1
ATOM 724 C CA . PRO A 1 90 ? 3.637 -13.904 6.570 1.00 95.44 90 PRO A CA 1
ATOM 725 C C . PRO A 1 90 ? 4.527 -12.863 7.264 1.00 95.44 90 PRO A C 1
ATOM 727 O O . PRO A 1 90 ? 4.039 -12.045 8.041 1.00 95.44 90 PRO A O 1
ATOM 730 N N . GLU A 1 91 ? 5.830 -12.843 6.971 1.00 93.56 91 GLU A N 1
ATOM 731 C CA . GLU A 1 91 ? 6.776 -11.905 7.587 1.00 93.56 91 GLU A CA 1
ATOM 732 C C . GLU A 1 91 ? 6.497 -10.455 7.160 1.00 93.56 91 GLU A C 1
ATOM 734 O O . GLU A 1 91 ? 6.532 -9.529 7.975 1.00 93.56 91 GLU A O 1
ATOM 739 N N . ILE A 1 92 ? 6.176 -10.241 5.879 1.00 93.44 92 ILE A N 1
ATOM 740 C CA . ILE A 1 92 ? 5.784 -8.915 5.383 1.00 93.44 92 ILE A CA 1
ATOM 741 C C . ILE A 1 92 ? 4.428 -8.523 5.972 1.00 93.44 92 ILE A C 1
ATOM 743 O O . ILE A 1 92 ? 4.274 -7.387 6.427 1.00 93.44 92 ILE A O 1
ATOM 747 N N . ALA A 1 93 ? 3.470 -9.454 6.004 1.00 96.75 93 ALA A N 1
ATOM 748 C CA . ALA A 1 93 ? 2.142 -9.218 6.567 1.00 96.75 93 ALA A CA 1
ATOM 749 C C . ALA A 1 93 ? 2.223 -8.745 8.031 1.00 96.75 93 ALA A C 1
ATOM 751 O O . ALA A 1 93 ? 1.631 -7.724 8.387 1.00 96.75 93 ALA A O 1
ATOM 752 N N . ALA A 1 94 ? 3.037 -9.419 8.850 1.00 95.44 94 ALA A N 1
ATOM 753 C CA . ALA A 1 94 ? 3.248 -9.084 10.256 1.00 95.44 94 ALA A CA 1
ATOM 754 C C . ALA A 1 94 ? 3.846 -7.683 10.463 1.00 95.44 94 ALA A C 1
ATOM 756 O O . ALA A 1 94 ? 3.494 -6.991 11.414 1.00 95.44 94 ALA A O 1
ATOM 757 N N . ARG A 1 95 ? 4.725 -7.218 9.567 1.00 93.44 95 ARG A N 1
ATOM 758 C CA . ARG A 1 95 ? 5.242 -5.839 9.628 1.00 93.44 95 ARG A CA 1
ATOM 759 C C . ARG A 1 95 ? 4.176 -4.821 9.222 1.00 93.44 95 ARG A C 1
ATOM 761 O O . ARG A 1 95 ? 4.058 -3.765 9.847 1.00 93.44 95 ARG A O 1
ATOM 768 N N . LEU A 1 96 ? 3.403 -5.139 8.184 1.00 95.50 96 LEU A N 1
ATOM 769 C CA . LEU A 1 96 ? 2.437 -4.228 7.576 1.00 95.50 96 LEU A CA 1
ATOM 770 C C . LEU A 1 96 ? 1.199 -3.983 8.457 1.00 95.50 96 LEU A C 1
ATOM 772 O O . LEU A 1 96 ? 0.617 -2.906 8.378 1.00 95.50 96 LEU A O 1
ATOM 776 N N . ILE A 1 97 ? 0.835 -4.924 9.335 1.00 95.88 97 ILE A N 1
ATOM 777 C CA . ILE A 1 97 ? -0.347 -4.820 10.212 1.00 95.88 97 ILE A CA 1
ATOM 778 C C . ILE A 1 97 ? -0.211 -3.772 11.334 1.00 95.88 97 ILE A C 1
ATOM 780 O O . ILE A 1 97 ? -1.211 -3.366 11.921 1.00 95.88 97 ILE A O 1
ATOM 784 N N . THR A 1 98 ? 1.008 -3.301 11.628 1.00 93.94 98 THR A N 1
ATOM 785 C CA . THR A 1 98 ? 1.320 -2.392 12.753 1.00 93.94 98 THR A CA 1
ATOM 786 C C . THR A 1 98 ? 0.367 -1.192 12.918 1.00 93.94 98 THR A C 1
ATOM 788 O O . THR A 1 98 ? 0.037 -0.859 14.054 1.00 93.94 98 THR A O 1
ATOM 791 N N . PRO A 1 99 ? -0.108 -0.510 11.857 1.00 92.00 99 PRO A N 1
ATOM 792 C CA . PRO A 1 99 ? -1.066 0.586 12.010 1.00 92.00 99 PRO A CA 1
ATOM 793 C C . PRO A 1 99 ? -2.392 0.158 12.659 1.00 92.00 99 PRO A C 1
ATOM 795 O O . PRO A 1 99 ? -2.961 0.931 13.424 1.00 92.00 99 PRO A O 1
ATOM 798 N N . LEU A 1 100 ? -2.853 -1.075 12.417 1.00 91.88 100 LEU A N 1
ATOM 799 C CA . LEU A 1 100 ? -4.106 -1.607 12.968 1.00 91.88 100 LEU A CA 1
ATOM 800 C C . LEU A 1 100 ? -3.986 -2.000 14.447 1.00 91.88 100 LEU A C 1
ATOM 802 O O . LEU A 1 100 ? -4.988 -2.064 15.153 1.00 91.88 100 LEU A O 1
ATOM 806 N N . THR A 1 101 ? -2.771 -2.226 14.957 1.00 92.12 101 THR A N 1
ATOM 807 C CA . THR A 1 101 ? -2.562 -2.596 16.369 1.00 92.12 101 THR A CA 1
ATOM 808 C C . THR A 1 101 ? -2.597 -1.394 17.316 1.00 92.12 101 THR A C 1
ATOM 810 O O . THR A 1 101 ? -2.641 -1.565 18.530 1.00 92.12 101 THR A O 1
ATOM 813 N N . ARG A 1 102 ? -2.600 -0.165 16.780 1.00 88.69 102 ARG A N 1
A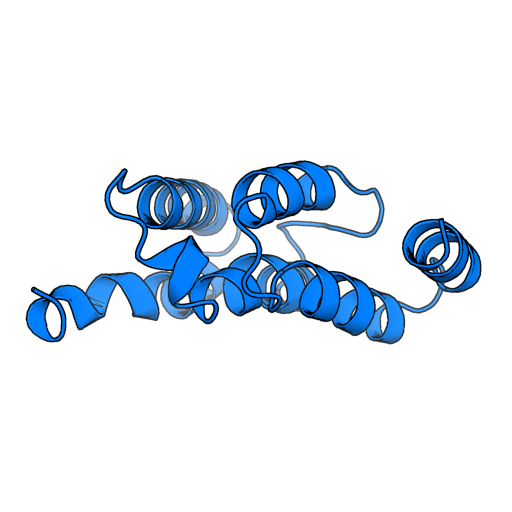TOM 814 C CA . ARG A 1 102 ? -2.534 1.094 17.546 1.00 88.69 102 ARG A CA 1
ATOM 815 C C . ARG A 1 102 ? -3.892 1.779 17.724 1.00 88.69 102 ARG A C 1
ATOM 817 O O . ARG A 1 102 ? -3.921 2.975 18.000 1.00 88.69 102 ARG A O 1
ATOM 824 N N . TRP A 1 103 ? -4.991 1.043 17.571 1.00 87.12 103 TRP A N 1
ATOM 825 C CA . TRP A 1 103 ? -6.359 1.577 17.590 1.00 87.12 103 TRP A CA 1
ATOM 826 C C . TRP A 1 103 ? -6.692 2.384 18.854 1.00 87.12 103 TRP A C 1
ATOM 828 O O . TRP A 1 103 ? -7.315 3.424 18.742 1.00 87.12 103 TRP A O 1
ATOM 838 N N . GLN A 1 104 ? -6.176 1.998 20.026 1.00 90.25 104 GL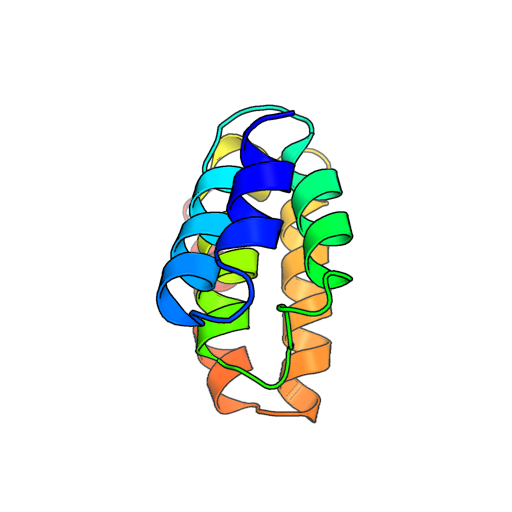N A N 1
ATOM 839 C CA . GLN A 1 104 ? -6.405 2.706 21.300 1.00 90.25 104 GLN A CA 1
ATOM 840 C C . GLN A 1 104 ? -5.880 4.153 21.342 1.00 90.25 104 GLN A C 1
ATOM 842 O O . GLN A 1 104 ? -6.138 4.870 22.301 1.00 90.25 104 GLN A O 1
ATOM 847 N N . ARG A 1 105 ? -5.076 4.572 20.356 1.00 88.25 105 ARG A N 1
ATOM 848 C CA . ARG A 1 105 ? -4.563 5.949 20.250 1.00 88.25 105 ARG A CA 1
ATOM 849 C C . ARG A 1 105 ? -5.483 6.878 19.457 1.00 88.25 105 ARG A C 1
ATOM 851 O O . ARG A 1 105 ? -5.122 8.037 19.270 1.00 88.25 105 ARG A O 1
ATOM 858 N N . PHE A 1 106 ? -6.576 6.349 18.925 1.00 83.75 106 PHE A N 1
ATOM 859 C CA . PHE A 1 106 ? -7.519 7.057 18.075 1.00 83.75 106 PHE A CA 1
ATOM 860 C C . PHE A 1 106 ? -8.922 6.919 18.670 1.00 83.75 106 PHE A C 1
ATOM 862 O O . PHE A 1 106 ? -9.196 5.942 19.369 1.00 83.75 106 PHE A O 1
ATOM 869 N N . ASP A 1 107 ? -9.749 7.929 18.411 1.00 75.38 107 ASP A N 1
ATOM 870 C CA . ASP A 1 107 ? -11.086 8.098 18.991 1.00 75.38 107 ASP A CA 1
ATOM 871 C C . ASP A 1 107 ? -12.145 7.182 18.355 1.00 75.38 107 ASP A C 1
ATOM 873 O O . ASP A 1 107 ? -12.047 6.910 17.130 1.00 75.38 107 ASP A O 1
#

Foldseek 3Di:
DVLVVQCVVCVVPLVSVLQSQLVQQLDLDQCNLVVLVVVCPPPSADLLDLSNCCSHLVSNLVNCNHLVDPVNVNVVVLVVSLVVCCVRPVVSSVVSCVSVVPPVVDD

Nearest PDB structures (foldseek):
  5dll-assembly1_A  TM=9.754E-01  e=6.630E-07  Francisella tularensis subsp. tularensis SCHU S4
  5zie-assembly2_B  TM=9.732E-01  e=9.500E-07  Legionella pneumophila subsp. pneumophila str. Philadelphia 1
  4qir-assembly1_A  TM=9.789E-01  e=3.260E-06  Neisseria meningitidis MC58
  6oiu-assembly3_C  TM=9.551E-01  e=3.260E-06  Toxoplasma gondii ME49
  6oiu-assembly1_A  TM=9.551E-01  e=5.737E-06  Toxoplasma gondii ME49

Secondary structure (DSSP, 8-state):
-HHHHHHHHTTT-HHHHHHHHHHHHSS--TTHHHHHHHHHTSTT--TT-HHHHIIIIIHHHH-HHHHS-TTSHHHHHHHHHHHHHHHH-HHHHHHHTGGGGGGGG--

Mean predicted aligned error: 2.88 Å